Protein AF-A0A060VPR7-F1 (afdb_monomer_lite)

Foldseek 3Di:
DPDDDDDDPVLVVQLVVVVVVVDDPVVSCVVSVHDDDDDDADDDDPVLFDAQPCLQVQLQVQLVVVVVVVDDNNNSNLRSSQSSVQCRSDPPRDHPPDDPRD

pLDDT: mean 91.11, std 9.53, range [47.69, 98.5]

Structure (mmCIF, N/CA/C/O backbone):
data_AF-A0A060VPR7-F1
#
_entry.id   AF-A0A060VPR7-F1
#
loop_
_atom_site.group_PDB
_atom_site.id
_atom_site.type_symbol
_atom_site.label_atom_id
_atom_site.label_alt_id
_atom_site.label_comp_id
_atom_site.label_asym_id
_atom_site.label_entity_id
_atom_site.label_seq_id
_atom_site.pdbx_PDB_ins_code
_atom_site.Cartn_x
_atom_site.Cartn_y
_atom_site.Cartn_z
_atom_site.occupancy
_atom_site.B_iso_or_equiv
_atom_site.auth_seq_id
_atom_site.auth_comp_id
_atom_site.auth_asym_id
_atom_site.auth_atom_id
_atom_site.pdbx_PDB_model_num
ATOM 1 N N . MET A 1 1 ? -20.304 6.836 -4.931 1.00 47.84 1 MET A N 1
ATOM 2 C CA . MET A 1 1 ? -19.235 7.006 -3.923 1.00 47.84 1 MET A CA 1
ATOM 3 C C . MET A 1 1 ? -19.829 6.937 -2.523 1.00 47.84 1 MET A C 1
ATOM 5 O O . MET A 1 1 ? -20.737 7.704 -2.219 1.00 47.84 1 MET A O 1
ATOM 9 N N . ALA A 1 2 ? -19.373 6.001 -1.688 1.00 47.69 2 ALA A N 1
ATOM 10 C CA . ALA A 1 2 ? -19.723 5.997 -0.269 1.00 47.69 2 ALA A CA 1
ATOM 11 C C . ALA A 1 2 ? -19.111 7.246 0.385 1.00 47.69 2 ALA A C 1
ATOM 13 O O . ALA A 1 2 ? -17.923 7.505 0.220 1.00 47.69 2 ALA A O 1
ATOM 14 N N . LYS A 1 3 ? -19.916 8.054 1.081 1.00 50.53 3 LYS A N 1
ATOM 15 C CA . LYS A 1 3 ? -19.400 9.211 1.821 1.00 50.53 3 LYS A CA 1
ATOM 16 C C . LYS A 1 3 ? -18.535 8.706 2.975 1.00 50.53 3 LYS A C 1
ATOM 18 O O . LYS A 1 3 ? -19.052 8.057 3.884 1.00 50.53 3 LYS A O 1
ATOM 23 N N . THR A 1 4 ? -17.242 9.012 2.952 1.00 59.88 4 THR A N 1
ATOM 24 C CA . THR A 1 4 ? -16.350 8.779 4.090 1.00 59.88 4 THR A CA 1
ATOM 25 C C . THR A 1 4 ? -16.825 9.647 5.252 1.00 59.88 4 THR A C 1
ATOM 27 O O . THR A 1 4 ? -16.866 10.873 5.142 1.00 59.88 4 THR A O 1
ATOM 30 N N . ARG A 1 5 ? -17.245 9.021 6.355 1.00 69.88 5 ARG A N 1
ATOM 31 C CA . ARG A 1 5 ? -17.599 9.737 7.582 1.00 69.88 5 ARG A CA 1
ATOM 32 C C . ARG A 1 5 ? -16.312 10.225 8.232 1.00 69.88 5 ARG A C 1
ATOM 34 O O . ARG A 1 5 ? -15.436 9.426 8.549 1.00 69.88 5 ARG A O 1
ATOM 41 N N . GLU A 1 6 ? -16.212 11.528 8.444 1.00 79.19 6 GLU A N 1
ATOM 42 C CA . GLU A 1 6 ? -15.096 12.093 9.186 1.00 79.19 6 GLU A CA 1
ATOM 43 C C . GLU A 1 6 ? -15.197 11.695 10.670 1.00 79.19 6 GLU A C 1
ATOM 45 O O . GLU A 1 6 ? -16.248 11.851 11.298 1.00 79.19 6 GLU A O 1
ATOM 50 N N . LEU A 1 7 ? -14.117 11.138 11.227 1.00 82.19 7 LEU A N 1
ATOM 51 C CA . LEU A 1 7 ? -14.039 10.817 12.654 1.00 82.19 7 LEU A CA 1
ATOM 52 C C . LEU A 1 7 ? -13.931 12.100 13.484 1.00 82.19 7 LEU A C 1
ATOM 54 O O . LEU A 1 7 ? -13.230 13.035 13.088 1.00 82.19 7 LEU A O 1
ATOM 58 N N . CYS A 1 8 ? -14.565 12.126 14.661 1.00 86.25 8 CYS A N 1
ATOM 59 C CA . CYS A 1 8 ? -14.392 13.243 15.587 1.00 86.25 8 CYS A CA 1
ATOM 60 C C . CYS A 1 8 ? -12.953 13.291 16.127 1.00 86.25 8 CYS A C 1
ATOM 62 O O . CYS A 1 8 ? -12.247 12.278 16.155 1.00 86.25 8 CYS A O 1
ATOM 64 N N . LYS A 1 9 ? -12.526 14.479 16.573 1.00 86.00 9 LYS A N 1
ATOM 65 C CA . LYS A 1 9 ? -11.186 14.696 17.136 1.00 86.00 9 LYS A CA 1
ATOM 66 C C . LYS A 1 9 ? -10.894 13.728 18.288 1.00 86.00 9 LYS A C 1
ATOM 68 O O . LYS A 1 9 ? -9.873 13.054 18.254 1.00 86.00 9 LYS A O 1
ATOM 73 N N . ASP A 1 10 ? -11.844 13.556 19.204 1.00 89.94 10 ASP A N 1
ATOM 74 C CA . ASP A 1 10 ? -11.703 12.641 20.343 1.00 89.94 10 ASP A CA 1
ATOM 75 C C . ASP A 1 10 ? -11.459 11.188 19.911 1.00 89.94 10 ASP A C 1
ATOM 77 O O . ASP A 1 10 ? -10.673 10.475 20.532 1.00 89.94 10 ASP A O 1
ATOM 81 N N . THR A 1 11 ? -12.119 10.725 18.844 1.00 89.19 11 THR A N 1
ATOM 82 C CA . THR A 1 11 ? -11.891 9.378 18.305 1.00 89.19 11 THR A CA 1
ATOM 83 C C . THR A 1 11 ? -10.506 9.269 17.671 1.00 89.19 11 THR A C 1
ATOM 85 O O . THR A 1 11 ? -9.836 8.260 17.875 1.00 89.19 11 THR A O 1
ATOM 88 N N . ARG A 1 12 ? -10.039 10.298 16.949 1.00 90.69 12 ARG A N 1
ATOM 89 C CA . ARG A 1 12 ? -8.680 10.325 16.375 1.00 90.69 12 ARG A CA 1
ATOM 90 C C . ARG A 1 12 ? -7.610 10.265 17.465 1.00 90.69 12 ARG A C 1
ATOM 92 O O . ARG A 1 12 ? -6.697 9.450 17.359 1.00 90.69 12 ARG A O 1
ATOM 99 N N . ASP A 1 13 ? -7.763 11.059 18.521 1.00 93.69 13 ASP A N 1
ATOM 100 C CA . ASP A 1 13 ? -6.819 11.099 19.641 1.00 93.69 13 ASP A CA 1
ATOM 101 C C . ASP A 1 13 ? -6.773 9.737 20.361 1.00 93.69 13 ASP A C 1
ATOM 103 O O . ASP A 1 13 ? -5.698 9.174 20.570 1.00 93.69 13 ASP A O 1
ATOM 107 N N . LYS A 1 14 ? -7.937 9.113 20.601 1.00 93.81 14 LYS A N 1
ATOM 108 C CA . LYS A 1 14 ? -8.011 7.747 21.151 1.00 93.81 14 LYS A CA 1
ATOM 109 C C . LYS A 1 14 ? -7.333 6.707 20.259 1.00 93.81 14 LYS A C 1
ATOM 111 O O . LYS A 1 14 ? -6.663 5.821 20.778 1.00 93.81 14 LYS A O 1
ATOM 116 N N . ILE A 1 15 ? -7.489 6.781 18.934 1.00 93.38 15 ILE A N 1
ATOM 117 C CA . ILE A 1 15 ? -6.800 5.862 18.009 1.00 93.38 15 ILE A CA 1
ATOM 118 C C . ILE A 1 15 ? -5.280 5.973 18.185 1.00 93.38 15 ILE A C 1
ATOM 120 O O . ILE A 1 15 ? -4.601 4.947 18.239 1.00 93.38 15 ILE A O 1
ATOM 124 N N . VAL A 1 16 ? -4.753 7.196 18.309 1.00 93.69 16 VAL A N 1
ATOM 125 C CA . VAL A 1 16 ? -3.318 7.441 18.513 1.00 93.69 16 VAL A CA 1
ATOM 126 C C . VAL A 1 16 ? -2.838 6.828 19.827 1.00 93.69 16 VAL A C 1
ATOM 128 O O . VAL A 1 16 ? -1.830 6.120 19.831 1.00 93.69 16 VAL A O 1
ATOM 131 N N . ASP A 1 17 ? -3.557 7.053 20.924 1.00 95.56 17 ASP A N 1
ATOM 132 C CA . ASP A 1 17 ? -3.178 6.528 22.239 1.00 95.56 17 ASP A CA 1
ATOM 133 C C . ASP A 1 17 ? -3.199 4.996 22.274 1.00 95.56 17 ASP A C 1
ATOM 135 O O . ASP A 1 17 ? -2.256 4.361 22.750 1.00 95.56 17 ASP A O 1
ATOM 139 N N . LEU A 1 18 ? -4.240 4.382 21.705 1.00 94.19 18 LEU A N 1
ATOM 140 C CA . LEU A 1 18 ? -4.373 2.926 21.664 1.00 94.19 18 LEU A CA 1
ATOM 141 C C . LEU A 1 18 ? -3.304 2.281 20.764 1.00 94.19 18 LEU A C 1
ATOM 143 O O . LEU A 1 18 ? -2.772 1.225 21.105 1.00 94.19 18 LEU A O 1
ATOM 147 N N . HIS A 1 19 ? -2.942 2.921 19.648 1.00 92.81 19 HIS A N 1
ATOM 148 C CA . HIS A 1 19 ? -1.851 2.455 18.790 1.00 92.81 19 HIS A CA 1
ATOM 149 C C . HIS A 1 19 ? -0.490 2.548 19.494 1.00 92.81 19 HIS A C 1
ATOM 151 O O . HIS A 1 19 ? 0.279 1.589 19.462 1.00 92.81 19 HIS A O 1
ATOM 157 N N . LYS A 1 20 ? -0.214 3.656 20.199 1.00 94.50 20 LYS A N 1
ATOM 158 C CA . LYS A 1 20 ? 1.001 3.815 21.023 1.00 94.50 20 LYS A CA 1
ATOM 159 C C . LYS A 1 20 ? 1.087 2.783 22.149 1.00 94.50 20 LYS A C 1
ATOM 161 O O . LYS A 1 20 ? 2.185 2.378 22.513 1.00 94.50 20 LYS A O 1
ATOM 166 N N . ALA A 1 21 ? -0.054 2.322 22.660 1.00 94.50 21 ALA A N 1
ATOM 167 C CA . ALA A 1 21 ? -0.137 1.218 23.614 1.00 94.50 21 ALA A CA 1
ATOM 168 C C . ALA A 1 21 ? 0.094 -0.175 22.983 1.00 94.50 21 ALA A C 1
ATOM 170 O O . ALA A 1 21 ? -0.042 -1.188 23.667 1.00 94.50 21 ALA A O 1
ATOM 171 N N . GLY A 1 22 ? 0.430 -0.251 21.690 1.00 92.94 22 GLY A N 1
ATOM 172 C CA . GLY A 1 22 ? 0.754 -1.493 20.985 1.00 92.94 22 GLY A CA 1
ATOM 173 C C . GLY A 1 22 ? -0.460 -2.276 20.481 1.00 92.94 22 GLY A C 1
ATOM 174 O O . GLY A 1 22 ? -0.312 -3.418 20.045 1.00 92.94 22 GLY A O 1
ATOM 175 N N . MET A 1 23 ? -1.669 -1.704 20.521 1.00 92.81 23 MET A N 1
ATOM 176 C CA . MET A 1 23 ? -2.847 -2.392 19.993 1.00 92.81 23 MET A CA 1
ATOM 177 C C . MET A 1 23 ? -2.885 -2.370 18.465 1.00 92.81 23 MET A C 1
ATOM 179 O O . MET A 1 23 ? -2.717 -1.338 17.818 1.00 92.81 23 MET A O 1
ATOM 183 N N . GLY A 1 24 ? -3.196 -3.528 17.880 1.00 90.81 24 GLY A N 1
ATOM 184 C CA . GLY A 1 24 ? -3.479 -3.635 16.452 1.00 90.81 24 GLY A CA 1
ATOM 185 C C . GLY A 1 24 ? -4.800 -2.960 16.069 1.00 90.81 24 GLY A C 1
ATOM 186 O O . GLY A 1 24 ? -5.764 -2.962 16.838 1.00 90.81 24 GLY A O 1
ATOM 187 N N . TYR A 1 25 ? -4.886 -2.450 14.838 1.00 90.19 25 TYR A N 1
ATOM 188 C CA . TYR A 1 25 ? -6.034 -1.670 14.352 1.00 90.19 25 TYR A CA 1
ATOM 189 C C . TYR A 1 25 ? -7.387 -2.398 14.428 1.00 90.19 25 TYR A C 1
ATOM 191 O O . TYR A 1 25 ? -8.413 -1.759 14.650 1.00 90.19 25 TYR A O 1
ATOM 199 N N . ARG A 1 26 ? -7.411 -3.738 14.329 1.00 89.88 26 ARG A N 1
ATOM 200 C CA . ARG A 1 26 ? -8.635 -4.536 14.549 1.00 89.88 26 ARG A CA 1
ATOM 201 C C . ARG A 1 26 ? -9.159 -4.414 15.983 1.00 89.88 26 ARG A C 1
ATOM 203 O O . ARG A 1 26 ? -10.359 -4.248 16.186 1.00 89.88 26 ARG A O 1
ATOM 210 N N . THR A 1 27 ? -8.266 -4.487 16.966 1.00 92.94 27 THR A N 1
ATOM 211 C CA . THR A 1 27 ? -8.609 -4.356 18.389 1.00 92.94 27 THR A CA 1
ATOM 212 C C . THR A 1 27 ? -9.085 -2.942 18.697 1.00 92.94 27 THR A C 1
ATOM 214 O O . THR A 1 27 ? -10.118 -2.777 19.339 1.00 92.94 27 THR A O 1
ATOM 217 N N . ILE A 1 28 ? -8.388 -1.937 18.158 1.00 93.38 28 ILE A N 1
ATOM 218 C CA . ILE A 1 28 ? -8.759 -0.521 18.280 1.00 93.38 28 ILE A CA 1
ATOM 219 C C . ILE A 1 28 ? -10.166 -0.281 17.724 1.00 93.38 28 ILE A C 1
ATOM 221 O O . ILE A 1 28 ? -11.015 0.262 18.425 1.00 93.38 28 ILE A O 1
ATOM 225 N N . GLY A 1 29 ? -10.443 -0.736 16.498 1.00 91.06 29 GLY A N 1
ATOM 226 C CA . GLY A 1 29 ? -11.765 -0.595 15.884 1.00 91.06 29 GLY A CA 1
ATOM 227 C C . GLY A 1 29 ? -12.872 -1.240 16.709 1.00 91.06 29 GLY A C 1
ATOM 228 O O . GLY A 1 29 ? -13.888 -0.606 16.986 1.00 91.06 29 GLY A O 1
ATOM 229 N N . LYS A 1 30 ? -12.640 -2.467 17.196 1.00 91.81 30 LYS A N 1
ATOM 230 C CA . LYS A 1 30 ? -13.583 -3.165 18.080 1.00 91.81 30 LYS A CA 1
ATOM 231 C C . LYS A 1 30 ? -13.852 -2.382 19.369 1.00 91.81 30 LYS A C 1
ATOM 233 O O . LYS A 1 30 ? -15.001 -2.297 19.787 1.00 91.81 30 LYS A O 1
ATOM 238 N N . GLN A 1 31 ? -12.817 -1.816 19.988 1.00 92.88 31 GLN A N 1
ATOM 239 C CA .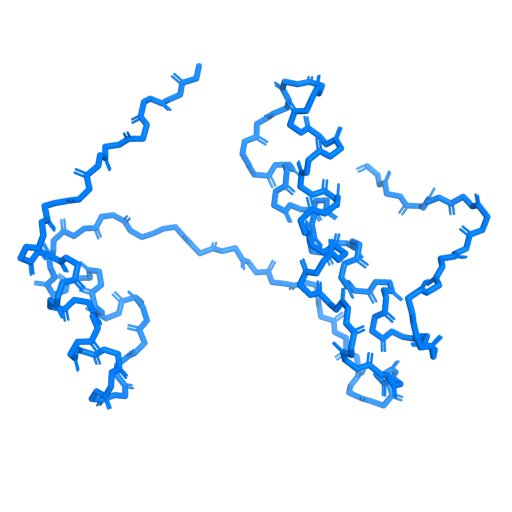 GLN A 1 31 ? -12.943 -1.049 21.228 1.00 92.88 31 GLN A CA 1
ATOM 240 C C . GLN A 1 31 ? -13.683 0.280 21.030 1.00 92.88 31 GLN A C 1
ATOM 242 O O . GLN A 1 31 ? -14.419 0.708 21.915 1.00 92.88 31 GLN A O 1
ATOM 247 N N . LEU A 1 32 ? -13.504 0.925 19.877 1.00 91.31 32 LEU A N 1
ATOM 248 C CA . LEU A 1 32 ? -14.141 2.203 19.555 1.00 91.31 32 LEU A CA 1
ATOM 249 C C . LEU A 1 32 ? -15.519 2.050 18.891 1.00 91.31 32 LEU A C 1
ATOM 251 O O . LEU A 1 32 ? -16.197 3.049 18.675 1.00 91.31 32 LEU A O 1
ATOM 255 N N . GLY A 1 33 ? -15.948 0.821 18.583 1.00 90.12 33 GLY A N 1
ATOM 256 C CA . GLY A 1 33 ? -17.195 0.566 17.857 1.00 90.12 33 GLY A CA 1
ATOM 257 C C . GLY A 1 33 ? -17.145 1.004 16.388 1.00 90.12 33 GLY A C 1
ATOM 258 O O . GLY A 1 33 ? -18.188 1.234 15.781 1.00 90.12 33 GLY A O 1
ATOM 259 N N . GLU A 1 34 ? -15.944 1.123 15.819 1.00 87.94 34 GLU A N 1
ATOM 260 C CA . GLU A 1 34 ? -15.724 1.557 14.441 1.00 87.94 34 GLU A CA 1
ATOM 261 C C . GLU A 1 34 ? -15.584 0.353 13.502 1.00 87.94 34 GLU A C 1
ATOM 263 O O . GLU A 1 34 ? -14.920 -0.643 13.812 1.00 87.94 34 GLU A O 1
ATOM 268 N N . LYS A 1 35 ? -16.194 0.447 12.315 1.00 87.06 35 LYS A N 1
ATOM 269 C CA . LYS A 1 35 ? -16.056 -0.584 11.281 1.00 87.06 35 LYS A CA 1
ATOM 270 C C . LYS A 1 35 ? -14.651 -0.513 10.685 1.00 87.06 35 LYS A C 1
ATOM 272 O O . LYS A 1 35 ? -14.284 0.487 10.077 1.00 87.06 35 LYS A O 1
ATOM 277 N N . VAL A 1 36 ? -13.900 -1.605 10.797 1.00 88.19 36 VAL A N 1
ATOM 278 C CA . VAL A 1 36 ? -12.559 -1.735 10.216 1.00 88.19 36 VAL A CA 1
ATOM 279 C C . VAL A 1 36 ? -12.591 -2.732 9.066 1.00 88.19 36 VAL A C 1
ATOM 281 O O . VAL A 1 36 ? -12.985 -3.883 9.252 1.00 88.19 36 VAL A O 1
ATOM 284 N N . THR A 1 37 ? -12.138 -2.295 7.894 1.00 90.31 37 THR A N 1
ATOM 285 C CA . THR A 1 37 ? -11.864 -3.165 6.746 1.00 90.31 37 THR A CA 1
ATOM 286 C C . THR A 1 37 ? -10.355 -3.316 6.614 1.00 90.31 37 THR A C 1
ATOM 288 O O . THR A 1 37 ? -9.632 -2.323 6.639 1.00 90.31 37 THR A O 1
ATOM 291 N N . MET A 1 38 ? -9.877 -4.552 6.495 1.00 90.00 38 MET A N 1
ATOM 292 C CA . MET A 1 38 ? -8.457 -4.855 6.319 1.00 90.00 38 MET A CA 1
ATOM 293 C C . MET A 1 38 ? -8.219 -5.321 4.888 1.00 90.00 38 MET A C 1
ATOM 295 O O . MET A 1 38 ? -8.977 -6.146 4.384 1.00 90.00 38 MET A O 1
ATOM 299 N N . PHE A 1 39 ? -7.144 -4.835 4.278 1.00 93.25 39 PHE A N 1
ATOM 300 C CA . PHE A 1 39 ? -6.710 -5.235 2.947 1.00 93.25 39 PHE A CA 1
ATOM 301 C C . PHE A 1 39 ? -5.381 -5.963 3.074 1.00 93.25 39 PHE A C 1
ATOM 303 O O . PHE A 1 39 ? -4.410 -5.389 3.564 1.00 93.25 39 PHE A O 1
ATOM 310 N N . SER A 1 40 ? -5.348 -7.233 2.680 1.00 92.62 40 SER A N 1
ATOM 311 C CA . SER A 1 40 ? -4.101 -7.993 2.667 1.00 92.62 40 SER A CA 1
ATOM 312 C C . SER A 1 40 ? -3.165 -7.434 1.598 1.00 92.62 40 SER A C 1
ATOM 314 O O . SER A 1 40 ? -3.592 -7.112 0.486 1.00 92.62 40 SER A O 1
ATOM 316 N N . VAL A 1 41 ? -1.890 -7.310 1.950 1.00 93.00 41 VAL A N 1
ATOM 317 C CA . VAL A 1 41 ? -0.819 -7.006 0.997 1.00 93.00 41 VAL A CA 1
ATOM 318 C C . VAL A 1 41 ? -0.443 -8.270 0.223 1.00 93.00 41 VAL A C 1
ATOM 320 O O . VAL A 1 41 ? -0.719 -9.379 0.677 1.00 93.00 41 VAL A O 1
ATOM 323 N N . LEU A 1 42 ? 0.165 -8.099 -0.952 1.00 89.62 42 LEU A N 1
ATOM 324 C CA . LEU A 1 42 ? 0.715 -9.213 -1.722 1.00 89.62 42 LEU A CA 1
ATOM 325 C C . LEU A 1 42 ? 1.898 -9.820 -0.964 1.00 89.62 42 LEU A C 1
ATOM 327 O O . LEU A 1 42 ? 2.824 -9.092 -0.594 1.00 89.62 42 LEU A O 1
ATOM 331 N N . ASP A 1 43 ? 1.870 -11.137 -0.770 1.00 91.31 43 ASP A N 1
ATOM 332 C CA . ASP A 1 43 ? 2.978 -11.857 -0.152 1.00 91.31 43 ASP A CA 1
ATOM 333 C C . ASP A 1 43 ? 4.249 -11.716 -1.001 1.00 91.31 43 ASP A C 1
ATOM 335 O O . ASP A 1 43 ? 4.223 -11.730 -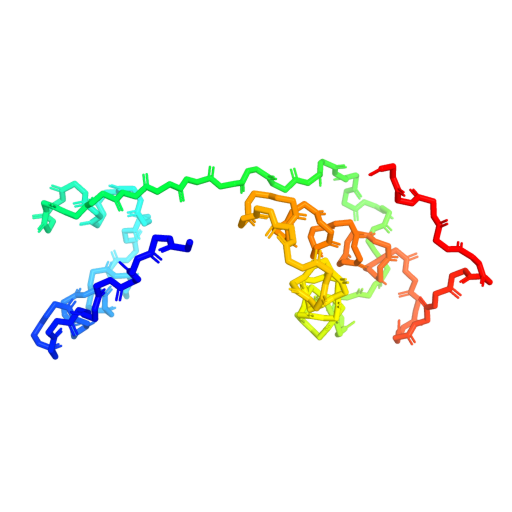2.237 1.00 91.31 43 ASP A O 1
ATOM 339 N N . ILE A 1 44 ? 5.376 -11.550 -0.317 1.00 92.38 44 ILE A N 1
ATOM 340 C CA . ILE A 1 44 ? 6.694 -11.384 -0.920 1.00 92.38 44 ILE A CA 1
ATOM 341 C C . ILE A 1 44 ? 7.732 -12.085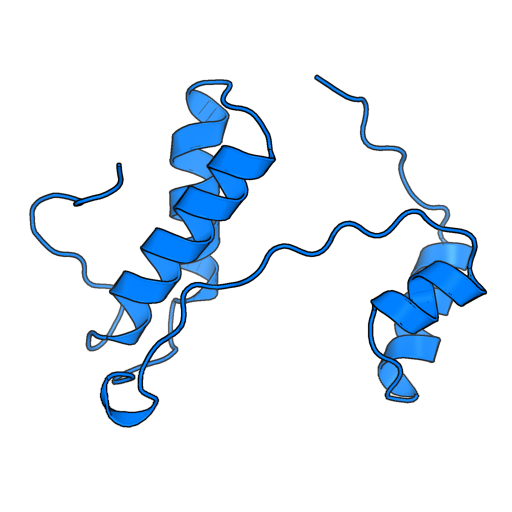 -0.046 1.00 92.38 44 ILE A C 1
ATOM 343 O O . ILE A 1 44 ? 7.683 -11.988 1.186 1.00 92.38 44 ILE A O 1
ATOM 347 N N . ASP A 1 45 ? 8.672 -12.786 -0.679 1.00 95.00 45 ASP A N 1
ATOM 348 C CA . ASP A 1 45 ? 9.850 -13.289 0.021 1.00 95.00 45 ASP A CA 1
ATOM 349 C C . ASP A 1 45 ? 10.671 -12.088 0.510 1.00 95.00 45 ASP A C 1
ATOM 351 O O . ASP A 1 45 ? 10.961 -11.167 -0.250 1.00 95.00 45 ASP A O 1
ATOM 355 N N . GLN A 1 46 ? 11.047 -12.070 1.788 1.00 93.81 46 GLN A N 1
ATOM 356 C CA . GLN A 1 46 ? 11.832 -10.965 2.343 1.00 93.81 46 GLN A CA 1
ATOM 357 C C . GLN A 1 46 ? 13.191 -10.810 1.643 1.00 93.81 46 GLN A C 1
ATOM 359 O O . GLN A 1 46 ? 13.732 -9.709 1.628 1.00 93.81 46 GLN A O 1
ATOM 364 N N . ASN A 1 47 ? 13.715 -11.875 1.028 1.00 95.88 47 ASN A N 1
ATOM 365 C CA . ASN A 1 47 ? 14.946 -11.829 0.238 1.00 95.88 47 ASN A CA 1
ATOM 366 C C . ASN A 1 47 ? 14.781 -11.095 -1.104 1.00 95.88 47 ASN A C 1
ATOM 368 O O . ASN A 1 47 ? 15.775 -10.641 -1.666 1.00 95.88 47 ASN A O 1
ATOM 372 N N . ASP A 1 48 ? 13.550 -10.953 -1.603 1.00 94.75 48 ASP A N 1
ATOM 373 C CA . ASP A 1 48 ? 13.256 -10.190 -2.822 1.00 94.75 48 ASP A CA 1
ATOM 374 C C . ASP A 1 48 ? 13.140 -8.681 -2.546 1.00 94.75 48 ASP A C 1
ATOM 376 O O . ASP A 1 48 ? 13.045 -7.888 -3.485 1.00 94.75 48 ASP A O 1
ATOM 380 N N . ILE A 1 49 ? 13.123 -8.263 -1.275 1.00 95.25 49 ILE A N 1
ATOM 381 C CA . ILE A 1 49 ? 13.075 -6.851 -0.890 1.00 95.25 49 ILE A CA 1
ATOM 382 C C . ILE A 1 49 ? 14.486 -6.271 -0.977 1.00 95.25 49 ILE A C 1
ATOM 384 O O . ILE A 1 49 ? 15.383 -6.649 -0.226 1.00 95.25 49 ILE A O 1
ATOM 388 N N . VAL A 1 50 ? 14.666 -5.314 -1.883 1.00 95.06 50 VAL A N 1
ATOM 389 C CA . VAL A 1 50 ? 15.954 -4.665 -2.156 1.00 95.06 50 VAL A CA 1
ATOM 390 C C . VAL A 1 50 ? 16.045 -3.306 -1.464 1.00 95.06 50 VAL A C 1
ATOM 392 O O . VAL A 1 50 ? 17.069 -2.986 -0.865 1.00 95.06 50 VAL A O 1
ATOM 395 N N . ASP A 1 51 ? 14.985 -2.502 -1.541 1.00 92.44 51 ASP A N 1
ATOM 396 C CA . ASP A 1 51 ? 14.932 -1.140 -1.004 1.00 92.44 51 ASP A CA 1
ATOM 397 C C . ASP A 1 51 ? 13.485 -0.813 -0.628 1.00 92.44 51 ASP A C 1
ATOM 399 O O . ASP A 1 51 ? 12.581 -1.031 -1.417 1.00 92.44 51 ASP A O 1
ATOM 403 N N . THR A 1 52 ? 13.224 -0.304 0.573 1.00 93.94 52 THR A N 1
ATOM 404 C CA . THR A 1 52 ? 11.858 0.064 0.994 1.00 93.94 52 THR A CA 1
ATOM 405 C C . THR A 1 52 ? 11.533 1.534 0.742 1.00 93.94 52 THR A C 1
ATOM 407 O O . THR A 1 52 ? 10.395 1.969 0.953 1.00 93.94 52 THR A O 1
ATOM 410 N N . ASN A 1 53 ? 12.515 2.314 0.288 1.00 93.56 53 ASN A N 1
ATOM 411 C CA . ASN A 1 53 ? 12.331 3.715 -0.028 1.00 93.56 53 ASN A CA 1
ATOM 412 C C . ASN A 1 53 ? 11.320 3.895 -1.171 1.00 93.56 53 ASN A C 1
ATOM 414 O O . ASN A 1 53 ? 11.330 3.175 -2.165 1.00 93.56 53 ASN A O 1
ATOM 418 N N . GLY A 1 54 ? 10.424 4.871 -1.029 1.00 93.00 54 GLY A N 1
ATOM 419 C CA . GLY A 1 54 ? 9.386 5.143 -2.025 1.00 93.00 54 GLY A CA 1
ATOM 420 C C . GLY A 1 54 ? 8.216 4.149 -2.047 1.00 93.00 54 GLY A C 1
ATOM 421 O O . GLY A 1 54 ? 7.303 4.338 -2.845 1.00 93.00 54 GLY A O 1
ATOM 422 N N . ALA A 1 55 ? 8.163 3.142 -1.162 1.00 95.25 55 ALA A N 1
ATOM 423 C CA . ALA A 1 55 ? 7.017 2.224 -1.055 1.00 95.25 55 ALA A CA 1
ATOM 424 C C . ALA A 1 55 ? 5.678 2.955 -0.852 1.00 95.25 55 ALA A C 1
ATOM 426 O O . ALA A 1 55 ? 4.681 2.626 -1.494 1.00 95.25 55 ALA A O 1
ATOM 427 N N . GLY A 1 56 ? 5.666 3.974 0.013 1.00 95.50 56 GLY A N 1
ATOM 428 C CA . GLY A 1 56 ? 4.481 4.796 0.267 1.00 95.50 56 GLY A CA 1
ATOM 429 C C . GLY A 1 56 ? 4.077 5.639 -0.942 1.00 95.50 56 GLY A C 1
ATOM 430 O O . GLY A 1 56 ? 2.902 5.671 -1.301 1.00 95.50 56 GLY A O 1
ATOM 431 N N . ASP A 1 57 ? 5.045 6.265 -1.610 1.00 96.62 57 ASP A N 1
ATOM 432 C CA . ASP A 1 57 ? 4.787 7.091 -2.794 1.00 96.62 57 ASP A CA 1
ATOM 433 C C . ASP A 1 57 ? 4.274 6.241 -3.962 1.00 96.62 57 ASP A C 1
ATOM 435 O O . ASP A 1 57 ? 3.309 6.614 -4.629 1.00 96.62 57 ASP A O 1
ATOM 439 N N . ALA A 1 58 ? 4.859 5.057 -4.163 1.00 96.69 58 ALA A N 1
ATOM 440 C CA . ALA A 1 58 ? 4.394 4.085 -5.144 1.00 96.69 58 ALA A CA 1
ATOM 441 C C . ALA A 1 58 ? 2.972 3.604 -4.831 1.00 96.69 58 ALA A C 1
ATOM 443 O O . ALA A 1 58 ? 2.138 3.551 -5.736 1.00 96.69 58 ALA A O 1
ATOM 444 N N . PHE A 1 59 ? 2.664 3.320 -3.558 1.00 97.69 59 PHE A N 1
ATOM 445 C CA . PHE A 1 59 ? 1.306 2.975 -3.137 1.00 97.69 59 PHE A CA 1
ATOM 446 C C . PHE A 1 59 ? 0.311 4.082 -3.494 1.00 97.69 59 PHE A C 1
ATOM 448 O O . PHE A 1 59 ? -0.732 3.807 -4.087 1.00 97.69 59 PHE A O 1
ATOM 455 N N . VAL A 1 60 ? 0.632 5.336 -3.168 1.00 98.12 60 VAL A N 1
ATOM 456 C CA . VAL A 1 60 ? -0.227 6.482 -3.492 1.00 98.12 60 VAL A CA 1
ATOM 457 C C . VAL A 1 60 ? -0.385 6.627 -5.005 1.00 98.12 60 VAL A C 1
ATOM 459 O O . VAL A 1 60 ? -1.501 6.826 -5.475 1.00 98.12 60 VAL A O 1
ATOM 462 N N . GLY A 1 61 ? 0.691 6.468 -5.778 1.00 97.44 61 GLY A N 1
ATOM 463 C CA . GLY A 1 61 ? 0.649 6.511 -7.240 1.00 97.44 61 GLY A CA 1
ATOM 464 C C . GLY A 1 61 ? -0.288 5.462 -7.843 1.00 97.44 61 GLY A C 1
ATOM 465 O O . GLY A 1 61 ? -1.158 5.813 -8.640 1.00 97.44 61 GLY A O 1
ATOM 466 N N . GLY A 1 62 ? -0.167 4.200 -7.419 1.00 97.62 62 GLY A N 1
ATOM 467 C CA . GLY A 1 62 ? -1.063 3.122 -7.853 1.00 97.62 62 GLY A CA 1
ATOM 468 C C . GLY A 1 62 ? -2.509 3.335 -7.396 1.00 97.62 62 GLY A C 1
ATOM 469 O O . GLY A 1 62 ? -3.446 3.132 -8.158 1.00 97.62 62 GLY A O 1
ATOM 470 N N . PHE A 1 63 ? -2.722 3.833 -6.177 1.00 98.50 63 PHE A N 1
ATOM 471 C CA . PHE A 1 63 ? -4.065 4.168 -5.705 1.00 98.50 63 PHE A CA 1
ATOM 472 C C . PHE A 1 63 ? -4.720 5.257 -6.560 1.00 98.50 63 PHE A C 1
ATOM 474 O O . PHE A 1 63 ? -5.886 5.146 -6.945 1.00 98.50 63 PHE A O 1
ATOM 481 N N . LEU A 1 64 ? -3.969 6.317 -6.863 1.00 98.38 64 LEU A N 1
ATOM 482 C CA . LEU A 1 64 ? -4.460 7.433 -7.658 1.00 98.38 64 LEU A CA 1
ATOM 483 C C . LEU A 1 64 ? -4.717 7.034 -9.117 1.00 98.38 64 LEU A C 1
ATOM 485 O O . LEU A 1 64 ? -5.647 7.588 -9.700 1.00 98.38 64 LEU A O 1
ATOM 489 N N . SER A 1 65 ? -3.975 6.075 -9.691 1.00 97.50 65 SER A N 1
ATOM 490 C CA . SER A 1 65 ? -4.176 5.638 -11.085 1.00 97.50 65 SER A CA 1
ATOM 491 C C . SER A 1 65 ? -5.553 5.022 -11.319 1.00 97.50 65 SER A C 1
ATOM 493 O O . SER A 1 65 ? -6.169 5.272 -12.353 1.00 97.50 65 SER A O 1
ATOM 495 N N . GLU A 1 66 ? -6.068 4.265 -10.352 1.00 97.94 66 GLU A N 1
ATOM 496 C CA . GLU A 1 66 ? -7.416 3.695 -10.423 1.00 97.94 66 GLU A CA 1
ATOM 497 C C . GLU A 1 66 ? 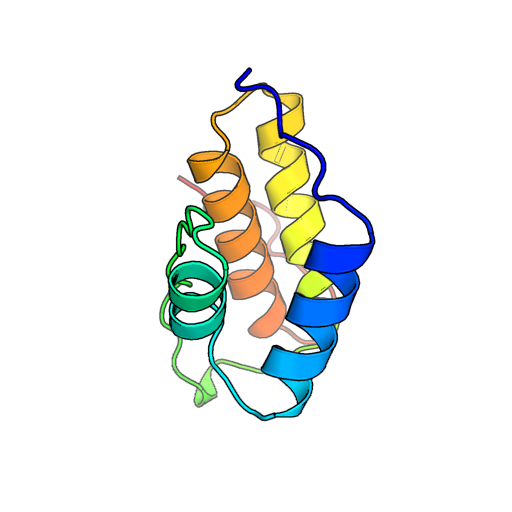-8.484 4.674 -9.923 1.00 97.94 66 GLU A C 1
ATOM 499 O O . GLU A 1 66 ? -9.602 4.691 -10.443 1.00 97.94 66 GLU A O 1
ATOM 504 N N . LEU A 1 67 ? -8.146 5.558 -8.975 1.00 97.44 67 LEU A N 1
ATOM 505 C CA . LEU A 1 67 ? -9.083 6.571 -8.484 1.00 97.44 67 LEU A CA 1
ATOM 506 C C . LEU A 1 67 ? -9.528 7.526 -9.598 1.00 97.44 67 LEU A C 1
ATOM 508 O O . LEU A 1 67 ? -10.715 7.832 -9.695 1.00 97.44 67 LEU A O 1
ATOM 512 N N . VAL A 1 68 ? -8.600 7.992 -10.442 1.00 97.62 68 VAL A N 1
ATOM 513 C CA . VAL A 1 68 ? -8.924 8.900 -11.561 1.00 97.62 68 VAL A CA 1
ATOM 514 C C . VAL A 1 68 ? -9.774 8.234 -12.645 1.00 97.62 68 VAL A C 1
ATOM 516 O O . VAL A 1 68 ? -10.400 8.926 -13.440 1.00 97.62 68 VAL A O 1
ATOM 519 N N . GLN A 1 69 ? -9.824 6.901 -12.659 1.00 96.75 69 GLN A N 1
ATOM 520 C CA . GLN A 1 69 ? -10.702 6.093 -13.509 1.00 96.75 69 GLN A CA 1
ATOM 521 C C . GLN A 1 69 ? -12.035 5.746 -12.816 1.00 96.75 69 GLN A C 1
ATOM 523 O O . GLN A 1 69 ? -12.790 4.914 -13.315 1.00 96.75 69 GLN A O 1
ATOM 528 N N . GLU A 1 70 ? -12.313 6.344 -11.652 1.00 96.25 70 GLU A N 1
ATOM 529 C CA . GLU A 1 70 ? -13.513 6.116 -10.837 1.00 96.25 70 GLU A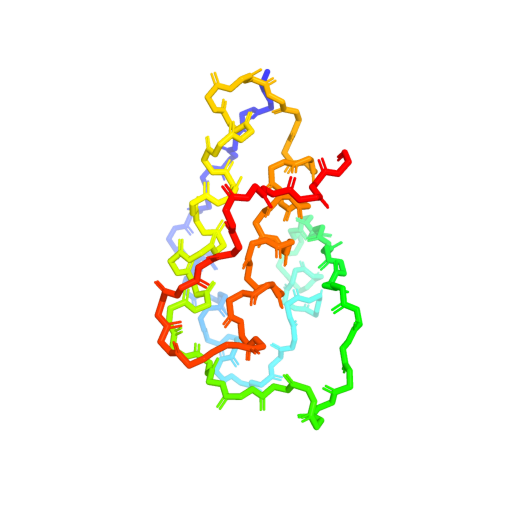 CA 1
ATOM 530 C C . GLU A 1 70 ? -13.717 4.651 -10.411 1.00 96.25 70 GLU A C 1
ATOM 532 O O . GLU A 1 70 ? -14.846 4.195 -10.195 1.00 96.25 70 GLU A O 1
ATOM 537 N N . ARG A 1 71 ? -12.625 3.890 -10.262 1.00 97.06 71 ARG A N 1
ATOM 538 C CA . ARG A 1 71 ? -12.705 2.508 -9.782 1.00 97.06 71 ARG A CA 1
ATOM 539 C C . ARG A 1 71 ? -13.144 2.429 -8.310 1.00 97.06 71 ARG A C 1
ATOM 541 O O . ARG A 1 71 ? -12.990 3.393 -7.553 1.00 97.06 71 ARG A O 1
ATOM 548 N N . PRO A 1 72 ? -13.684 1.275 -7.871 1.00 96.19 72 PRO A N 1
ATOM 549 C CA . PRO A 1 72 ? -13.977 1.023 -6.462 1.00 96.19 72 PRO A CA 1
ATOM 550 C C . PRO A 1 72 ? -12.738 1.144 -5.567 1.00 96.19 72 PRO A C 1
ATOM 552 O O . PRO A 1 72 ? -11.618 0.880 -6.000 1.00 96.19 72 PRO A O 1
ATOM 555 N N . LEU A 1 73 ? -12.951 1.481 -4.291 1.00 94.31 73 LEU A N 1
ATOM 556 C CA . LEU A 1 73 ? -11.880 1.670 -3.306 1.00 94.31 73 LEU A CA 1
ATOM 557 C C . LEU A 1 73 ? -10.958 0.446 -3.210 1.00 94.31 73 LEU A C 1
ATOM 559 O O . LEU A 1 73 ? -9.744 0.591 -3.094 1.00 94.31 73 LEU A O 1
ATOM 563 N N . GLU A 1 74 ? -11.544 -0.747 -3.255 1.00 95.19 74 GLU A N 1
ATOM 564 C CA . GLU A 1 74 ? -10.843 -2.024 -3.197 1.00 95.19 74 GLU A CA 1
ATOM 565 C C . GLU A 1 74 ? -9.825 -2.165 -4.344 1.00 95.19 74 GLU A C 1
ATOM 567 O O . GLU A 1 74 ? -8.703 -2.616 -4.112 1.00 95.19 74 GLU A O 1
ATOM 572 N N . GLU A 1 75 ? -10.182 -1.718 -5.553 1.00 96.25 75 GLU A N 1
ATOM 573 C CA . GLU A 1 75 ? -9.302 -1.743 -6.728 1.00 96.25 75 GLU A CA 1
ATOM 574 C C . GLU A 1 75 ? -8.183 -0.707 -6.614 1.00 96.25 75 GLU A C 1
ATOM 576 O O . GLU A 1 75 ? -7.024 -1.023 -6.878 1.00 96.25 75 GLU A O 1
ATOM 581 N N . CYS A 1 76 ? -8.490 0.495 -6.118 1.00 97.69 76 CYS A N 1
ATOM 582 C CA . CYS A 1 76 ? -7.465 1.502 -5.845 1.00 97.69 76 CYS A CA 1
ATOM 583 C C . CYS A 1 76 ? -6.433 0.992 -4.829 1.00 97.69 76 CYS A C 1
ATOM 585 O O . CYS A 1 76 ? -5.228 1.155 -5.014 1.00 97.69 76 CYS A O 1
ATOM 587 N N . ILE A 1 77 ? -6.877 0.320 -3.764 1.00 97.25 77 ILE A N 1
ATOM 588 C CA . ILE A 1 77 ? -5.965 -0.262 -2.769 1.00 97.25 77 ILE A CA 1
ATOM 589 C C . ILE A 1 77 ? -5.141 -1.400 -3.382 1.00 97.25 77 ILE A C 1
ATOM 591 O O . ILE A 1 77 ? -3.941 -1.487 -3.116 1.00 97.25 77 ILE A O 1
ATOM 595 N N . ARG A 1 78 ? -5.745 -2.240 -4.233 1.00 96.94 78 ARG A N 1
ATOM 596 C CA . ARG A 1 78 ? -5.042 -3.318 -4.945 1.00 96.94 78 ARG A CA 1
ATOM 597 C C . ARG A 1 78 ? -3.939 -2.771 -5.854 1.00 96.94 78 ARG A C 1
ATOM 599 O O . ARG A 1 78 ? -2.827 -3.297 -5.825 1.00 96.94 78 ARG A O 1
ATOM 606 N N . ALA A 1 79 ? -4.212 -1.697 -6.592 1.00 97.62 79 ALA A N 1
ATOM 607 C CA . ALA A 1 79 ? -3.231 -1.016 -7.436 1.00 97.62 79 ALA A CA 1
ATOM 608 C C . ALA A 1 79 ? -2.095 -0.389 -6.624 1.00 97.62 79 ALA A C 1
ATOM 610 O O . ALA A 1 79 ? -0.924 -0.536 -6.976 1.00 97.62 79 ALA A O 1
ATOM 611 N N . GLY A 1 80 ? -2.416 0.236 -5.488 1.00 97.88 80 GLY A N 1
ATOM 612 C CA . GLY A 1 80 ? -1.405 0.733 -4.559 1.00 97.88 80 GLY A CA 1
ATOM 613 C C . GLY A 1 80 ? -0.511 -0.386 -4.014 1.00 97.88 80 GLY A C 1
ATOM 614 O O . GLY A 1 80 ? 0.715 -0.270 -4.037 1.00 97.88 80 GLY A O 1
ATOM 615 N N . HIS A 1 81 ? -1.095 -1.503 -3.564 1.00 97.50 81 HIS A N 1
ATOM 616 C CA . HIS A 1 81 ? -0.324 -2.663 -3.105 1.00 97.50 81 HIS A CA 1
ATOM 617 C C . HIS A 1 81 ? 0.570 -3.232 -4.207 1.00 97.50 81 HIS A C 1
ATOM 619 O O . HIS A 1 81 ? 1.721 -3.557 -3.931 1.00 97.50 81 HIS A O 1
ATOM 625 N N . TYR A 1 82 ? 0.073 -3.325 -5.442 1.00 97.19 82 TYR A N 1
ATOM 626 C CA . TYR A 1 82 ? 0.869 -3.756 -6.588 1.00 97.19 82 TYR A CA 1
ATOM 627 C C . TYR A 1 82 ? 2.067 -2.831 -6.827 1.00 97.19 82 TYR A C 1
ATOM 629 O O . TYR A 1 82 ? 3.204 -3.296 -6.865 1.00 97.19 82 TYR A O 1
ATOM 637 N N . ALA A 1 83 ? 1.834 -1.521 -6.926 1.00 96.81 83 ALA A N 1
ATOM 638 C CA . ALA A 1 83 ? 2.888 -0.552 -7.205 1.00 96.81 83 ALA A CA 1
ATOM 639 C C . ALA A 1 83 ? 3.968 -0.550 -6.111 1.00 96.81 83 ALA A C 1
ATOM 641 O O . ALA A 1 83 ? 5.160 -0.576 -6.419 1.00 96.81 83 ALA A O 1
ATOM 642 N N . ALA A 1 84 ? 3.565 -0.605 -4.838 1.00 96.69 84 ALA A N 1
ATOM 643 C CA . ALA A 1 84 ? 4.493 -0.745 -3.720 1.00 96.69 84 ALA A CA 1
ATOM 644 C C . ALA A 1 84 ? 5.244 -2.086 -3.752 1.00 96.69 84 ALA A C 1
ATOM 646 O O . ALA A 1 84 ? 6.440 -2.137 -3.493 1.00 96.69 84 ALA A O 1
ATOM 647 N N . ASN A 1 85 ? 4.578 -3.182 -4.112 1.00 95.69 85 ASN A N 1
ATOM 648 C CA . ASN A 1 85 ? 5.223 -4.487 -4.214 1.00 95.69 85 ASN A CA 1
ATOM 649 C C . ASN A 1 85 ? 6.264 -4.544 -5.350 1.00 95.69 85 ASN A C 1
ATOM 651 O O . ASN A 1 85 ? 7.271 -5.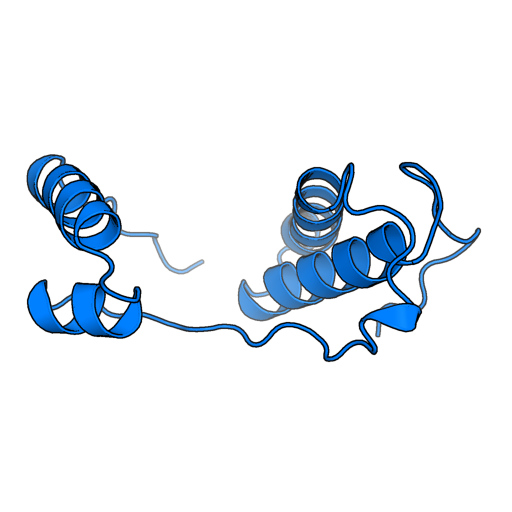236 -5.214 1.00 95.69 85 ASN A O 1
ATOM 655 N N . VAL A 1 86 ? 6.056 -3.792 -6.436 1.00 95.25 86 VAL A N 1
ATOM 656 C CA . VAL A 1 86 ? 7.042 -3.628 -7.514 1.00 95.25 86 VAL A CA 1
ATOM 657 C C . VAL A 1 86 ? 8.217 -2.764 -7.063 1.00 95.25 86 VAL A C 1
ATOM 659 O O . VAL A 1 86 ? 9.363 -3.136 -7.318 1.00 95.25 86 VAL A O 1
ATOM 662 N N . ILE A 1 87 ? 7.951 -1.635 -6.393 1.00 95.62 87 ILE A N 1
ATOM 663 C CA . ILE A 1 87 ? 9.008 -0.680 -6.038 1.00 95.62 87 ILE A CA 1
ATOM 664 C C . ILE A 1 87 ? 9.998 -1.280 -5.047 1.00 95.62 87 ILE A C 1
ATOM 666 O O . ILE A 1 87 ? 11.200 -1.121 -5.225 1.00 95.62 87 ILE A O 1
ATOM 670 N N . ILE A 1 88 ? 9.511 -2.057 -4.071 1.00 96.00 88 ILE A N 1
ATOM 671 C CA . ILE A 1 88 ? 10.386 -2.567 -3.012 1.00 96.00 88 ILE A CA 1
ATOM 672 C C . ILE A 1 88 ? 11.388 -3.631 -3.478 1.00 96.00 88 ILE A C 1
ATOM 674 O O . ILE A 1 88 ? 12.354 -3.938 -2.782 1.00 96.00 88 ILE A O 1
ATOM 678 N N . ARG A 1 89 ? 11.170 -4.203 -4.667 1.00 94.75 89 ARG A N 1
ATOM 679 C CA . ARG A 1 89 ? 12.036 -5.217 -5.292 1.00 94.75 89 ARG A CA 1
ATOM 680 C C . ARG A 1 89 ? 13.160 -4.604 -6.128 1.00 94.75 89 ARG A C 1
ATOM 682 O O . ARG A 1 89 ? 13.854 -5.309 -6.859 1.00 94.75 89 ARG A O 1
ATOM 689 N N . ARG A 1 90 ? 13.291 -3.277 -6.121 1.00 91.62 90 ARG A N 1
ATOM 690 C CA . ARG A 1 90 ? 14.174 -2.525 -7.016 1.00 91.62 90 ARG A CA 1
ATOM 691 C C . ARG A 1 90 ? 14.912 -1.459 -6.220 1.00 91.62 90 ARG A C 1
ATOM 693 O O . ARG A 1 90 ? 14.410 -0.972 -5.222 1.00 91.62 90 ARG A O 1
ATOM 700 N N . ALA A 1 91 ? 16.111 -1.099 -6.666 1.00 88.31 91 ALA A N 1
ATOM 701 C CA . ALA A 1 91 ? 16.859 -0.017 -6.039 1.00 88.31 91 ALA A CA 1
ATOM 702 C C . ALA A 1 91 ? 16.254 1.342 -6.427 1.00 88.31 91 ALA A C 1
ATOM 704 O O . ALA A 1 91 ? 16.121 1.646 -7.620 1.00 88.31 91 ALA A O 1
ATOM 705 N N . GLY A 1 92 ? 15.928 2.165 -5.427 1.00 79.75 92 GLY A N 1
ATOM 706 C CA . GLY A 1 92 ? 15.292 3.463 -5.621 1.00 79.75 92 GLY A CA 1
ATOM 707 C C . GLY A 1 92 ? 13.895 3.387 -6.249 1.00 79.75 92 GLY A C 1
ATOM 708 O O . GLY A 1 92 ? 13.305 2.326 -6.432 1.00 79.75 92 GLY A O 1
ATOM 709 N N . CYS A 1 93 ? 13.358 4.548 -6.631 1.00 79.06 93 CYS A N 1
ATOM 710 C CA . CYS A 1 93 ? 12.005 4.652 -7.180 1.00 79.06 93 CYS A CA 1
ATOM 711 C C . CYS A 1 93 ? 11.982 4.358 -8.695 1.00 79.06 93 CYS A C 1
ATOM 713 O O . CYS A 1 93 ? 11.844 5.267 -9.515 1.00 79.06 93 CYS A O 1
ATOM 715 N N . THR A 1 94 ? 12.190 3.095 -9.084 1.00 87.31 94 THR A N 1
ATOM 716 C CA . THR A 1 94 ? 12.206 2.664 -10.496 1.00 87.31 94 THR A CA 1
ATOM 717 C C . THR A 1 94 ? 11.127 1.633 -10.814 1.00 87.31 94 THR A C 1
ATOM 719 O O . THR A 1 94 ? 10.823 0.765 -10.006 1.00 87.31 94 THR A O 1
ATOM 722 N N . PHE A 1 95 ? 10.595 1.673 -12.036 1.00 89.00 95 PHE A N 1
ATOM 723 C CA . PHE A 1 95 ? 9.562 0.752 -12.517 1.00 89.00 95 PHE A CA 1
ATOM 724 C C . PHE A 1 95 ? 10.008 0.046 -13.807 1.00 89.00 95 PHE A C 1
ATOM 726 O O . PHE A 1 95 ? 10.887 0.558 -14.510 1.00 89.00 95 PHE A O 1
ATOM 733 N N . PRO A 1 96 ? 9.449 -1.136 -14.129 1.00 91.25 96 PRO A N 1
ATOM 734 C CA . PRO A 1 96 ? 9.549 -1.692 -15.477 1.00 91.25 96 PRO A CA 1
ATOM 735 C C . PRO A 1 96 ? 8.896 -0.753 -16.505 1.00 91.25 96 PRO A C 1
ATOM 737 O O . PRO A 1 96 ? 8.088 0.101 -16.150 1.00 91.25 96 PRO A O 1
ATOM 740 N N . GLU A 1 97 ? 9.223 -0.929 -17.788 1.00 93.31 97 GLU A N 1
ATOM 741 C CA . GLU A 1 97 ? 8.699 -0.085 -18.878 1.00 93.31 97 GLU A CA 1
ATOM 742 C C . GLU A 1 97 ? 7.163 -0.075 -18.934 1.00 93.31 97 GLU A C 1
ATOM 744 O O . GLU A 1 97 ? 6.555 0.943 -19.262 1.00 93.31 97 GLU A O 1
ATOM 749 N N . LYS A 1 98 ? 6.531 -1.206 -18.597 1.00 94.06 98 LYS A N 1
ATOM 750 C CA . LYS A 1 98 ? 5.076 -1.346 -18.538 1.00 94.06 98 LYS A CA 1
ATOM 751 C C . LYS A 1 98 ? 4.650 -2.034 -17.244 1.00 94.06 98 LYS A C 1
ATOM 753 O O . LYS A 1 98 ? 5.328 -2.974 -16.822 1.00 94.06 98 LYS A O 1
ATOM 758 N N . PRO A 1 99 ? 3.535 -1.597 -16.633 1.00 92.81 99 PRO A N 1
ATOM 759 C CA . PRO A 1 99 ? 2.937 -2.318 -15.526 1.00 92.81 99 PRO A CA 1
ATOM 760 C C . PRO A 1 99 ? 2.302 -3.621 -16.023 1.00 92.81 99 PRO A C 1
ATOM 762 O O . PRO A 1 99 ? 1.748 -3.684 -17.119 1.00 92.81 99 PRO A O 1
ATOM 765 N N . ASP A 1 100 ? 2.356 -4.633 -15.171 1.00 93.75 100 ASP A N 1
ATOM 766 C CA . ASP A 1 100 ? 1.637 -5.905 -15.279 1.00 93.75 100 ASP A CA 1
ATOM 767 C C . ASP A 1 100 ? 0.595 -5.974 -14.152 1.00 93.75 100 ASP A C 1
ATOM 769 O O . ASP A 1 100 ? 0.646 -6.820 -13.258 1.00 93.75 100 ASP A O 1
ATOM 773 N N . PHE A 1 101 ? -0.267 -4.954 -14.114 1.00 90.81 101 PHE A N 1
ATOM 774 C CA . PHE A 1 101 ? -1.363 -4.848 -13.159 1.00 90.81 101 PHE A CA 1
ATOM 775 C C . PHE A 1 101 ? -2.655 -5.328 -13.838 1.00 90.81 101 PHE A C 1
ATOM 777 O O . PHE A 1 101 ? -3.066 -4.697 -14.815 1.00 90.81 101 PHE A O 1
ATOM 784 N N . PRO A 1 102 ? -3.263 -6.438 -13.379 1.00 71.19 102 PRO A N 1
ATOM 785 C CA . PRO A 1 102 ? -4.480 -6.984 -13.977 1.00 71.19 102 PRO A CA 1
ATOM 786 C C . PRO A 1 102 ? -5.731 -6.202 -13.586 1.00 71.19 102 PRO A C 1
ATOM 788 O O . PRO A 1 102 ? -5.742 -5.643 -12.466 1.00 71.19 102 PRO A O 1
#

Secondary structure (DSSP, 8-state):
---PPPPPHHHHHHHHHHHHTT--HHHHHHHHT------PPPP--GGG----TTHHHHHHHHHHHHHTTT--HHHHHHHHHHHHHHHTTSSSS---SS----

InterPro domains:
  IPR001805 Adenosine kinase [PTHR45769] (33-101)
  IPR002173 Carbohydrate/purine kinase, PfkB, conserved site [PS00584] (51-64)
  IPR011611 Carbohydrate kinase PfkB [PF00294] (35-96)
  IPR029056 Ribokinase-like [G3DSA:3.40.1190.20] (3-102)
  IPR029056 Ribokinase-like [SSF53613] (40-95)

Organism: Oncorhynchus mykiss (NCBI:txid8022)

Sequence (102 aa):
MAKTRELCKDTRDKIVDLHKAGMGYRTIGKQLGEKVTMFSVLDIDQNDIVDTNGAGDAFVGGFLSELVQERPLEECIRAGHYAANVIIRRAGCTFPEKPDFP

Radius of gyration: 16.29 Å; chains: 1; bounding box: 37×28×42 Å